Protein AF-A0A0J9C058-F1 (afdb_monomer)

Foldseek 3Di:
DLVVLLVVLLVQLPDVLRHADDDLLNLLLLLLQLCQLVVHDQQDDDQKSVVSLVVSDVVQDDVHDPDSSNRSSNVNSVVDDDIDTDDPVSSVSSVSSNVPHD

Secondary structure (DSSP, 8-state):
-HHHHHHHHHHHTTSSSPPPP-SHHHHHHHHHHHHHHTTPPPPPP-SBHHHHHHHHHHHH-TT--SSHHHHHHHHHHHT-----B--HHHHHHHHHHHHT--

InterPro domains:
  IPR024212 Domain of unknown function DUF3837 [PF12939] (3-100)
  IPR038406 DUF3837 superfamily [G3DSA:1.20.58.1400] (1-102)

Mean predicted aligned error: 2.66 Å

Radius of gyration: 11.9 Å; Cα contacts (8 Å, |Δi|>4): 140; chains: 1; bounding box: 28×26×28 Å

Organism: NCBI:txid742734

Sequence (102 aa):
MSYIIKMALDIKARFEPPAPMTSPLEAYCAIGTIAKAMKFKMPDRQDTLFQMREKLNADIGPDGPEDERIRKIHTILMNFIRDDETTDQMMEYVAYGYENER

Nearest PDB structures (foldseek):
  3e0z-assembly1_A  TM=7.941E-01  e=1.030E-01  unclassified

pLDDT: mean 95.15, std 4.64, range [64.56, 98.31]

Structure (mmCIF, N/CA/C/O backbone):
data_AF-A0A0J9C058-F1
#
_entry.id   AF-A0A0J9C058-F1
#
loop_
_atom_site.group_PDB
_atom_site.id
_atom_site.type_symbol
_atom_site.label_atom_id
_atom_site.label_alt_id
_atom_site.label_comp_id
_atom_site.label_asym_id
_atom_site.label_entity_id
_atom_site.label_seq_id
_atom_site.pdbx_PDB_ins_code
_atom_site.Cartn_x
_atom_site.Cartn_y
_atom_site.Cartn_z
_atom_site.occupancy
_atom_site.B_iso_or_equiv
_atom_site.auth_seq_id
_atom_site.auth_comp_id
_atom_site.auth_asym_id
_atom_site.auth_atom_id
_atom_site.pdbx_PDB_model_num
ATOM 1 N N . MET A 1 1 ? -10.391 13.267 -0.996 1.00 64.56 1 MET A N 1
ATOM 2 C CA . MET A 1 1 ? -8.938 13.466 -0.769 1.00 64.56 1 MET A CA 1
ATOM 3 C C . MET A 1 1 ? -8.090 12.285 -1.248 1.00 64.56 1 MET A C 1
ATOM 5 O O . MET A 1 1 ? -6.947 12.511 -1.622 1.00 64.56 1 MET A O 1
ATOM 9 N N . SER A 1 2 ? -8.644 11.071 -1.342 1.00 73.12 2 SER A N 1
ATOM 10 C CA . SER A 1 2 ? -7.953 9.844 -1.785 1.00 73.12 2 SER A CA 1
ATOM 11 C C . SER A 1 2 ? -7.255 9.934 -3.147 1.00 73.12 2 SER A C 1
ATOM 13 O O . SER A 1 2 ? -6.123 9.478 -3.284 1.00 73.12 2 SER A O 1
ATOM 15 N N . TYR A 1 3 ? -7.843 10.658 -4.103 1.00 81.75 3 TYR A N 1
ATOM 16 C CA . TYR A 1 3 ? -7.225 10.955 -5.402 1.00 81.75 3 TYR A CA 1
ATOM 17 C C . TYR A 1 3 ? -5.865 11.668 -5.304 1.00 81.75 3 TYR A C 1
ATOM 19 O O . TYR A 1 3 ? -4.919 11.292 -5.992 1.00 81.75 3 TYR A O 1
ATOM 27 N N . ILE A 1 4 ? -5.739 12.669 -4.422 1.00 90.44 4 ILE A N 1
ATOM 28 C CA . ILE A 1 4 ? -4.490 13.433 -4.251 1.00 90.44 4 ILE A CA 1
ATOM 29 C C . ILE A 1 4 ? -3.388 12.524 -3.711 1.00 90.44 4 ILE A C 1
ATOM 31 O O . ILE A 1 4 ? -2.255 12.595 -4.174 1.00 90.44 4 ILE A O 1
ATOM 35 N N . ILE A 1 5 ? -3.735 11.640 -2.775 1.00 93.25 5 ILE A N 1
ATOM 36 C CA . ILE A 1 5 ? -2.785 10.707 -2.170 1.00 93.25 5 ILE A CA 1
ATOM 37 C C . ILE A 1 5 ? -2.283 9.682 -3.193 1.00 93.25 5 ILE A C 1
ATOM 39 O O . ILE A 1 5 ? -1.077 9.455 -3.268 1.00 93.25 5 ILE A O 1
ATOM 43 N N . LYS A 1 6 ? -3.159 9.122 -4.040 1.00 92.69 6 LYS A N 1
ATOM 44 C CA . LYS A 1 6 ? -2.724 8.212 -5.115 1.00 92.69 6 LYS A CA 1
ATOM 45 C C . LYS A 1 6 ? -1.825 8.915 -6.135 1.00 92.69 6 LYS A C 1
ATOM 47 O O . LYS A 1 6 ? -0.770 8.389 -6.476 1.00 92.69 6 LYS A O 1
ATOM 52 N N . MET A 1 7 ? -2.191 10.123 -6.571 1.00 93.75 7 MET A N 1
ATOM 53 C CA . MET A 1 7 ? -1.332 10.908 -7.466 1.00 93.75 7 MET A CA 1
ATOM 54 C C . MET A 1 7 ? 0.025 11.221 -6.837 1.00 93.75 7 MET A C 1
ATOM 56 O O . MET A 1 7 ? 1.046 11.110 -7.511 1.00 93.75 7 MET A O 1
ATOM 60 N N . ALA A 1 8 ? 0.051 11.612 -5.559 1.00 94.00 8 ALA A N 1
ATOM 61 C CA . ALA A 1 8 ? 1.290 11.887 -4.844 1.00 94.00 8 ALA A CA 1
ATOM 62 C C . ALA A 1 8 ? 2.186 10.643 -4.809 1.00 94.00 8 ALA A C 1
ATOM 64 O O . ALA A 1 8 ? 3.371 10.749 -5.115 1.00 94.00 8 ALA A O 1
ATOM 65 N N . LEU A 1 9 ? 1.615 9.468 -4.529 1.00 94.00 9 LEU A N 1
ATOM 66 C CA . LEU A 1 9 ? 2.327 8.192 -4.557 1.00 94.00 9 LEU A CA 1
ATOM 67 C C . LEU A 1 9 ? 2.951 7.912 -5.935 1.00 94.00 9 LEU A C 1
ATOM 69 O O . LEU A 1 9 ? 4.148 7.639 -6.033 1.00 94.00 9 LEU A O 1
ATOM 73 N N . ASP A 1 10 ? 2.161 8.048 -7.002 1.00 92.88 10 ASP A N 1
ATOM 74 C CA . ASP A 1 10 ? 2.626 7.808 -8.372 1.00 92.88 10 ASP A CA 1
ATOM 75 C C . ASP A 1 10 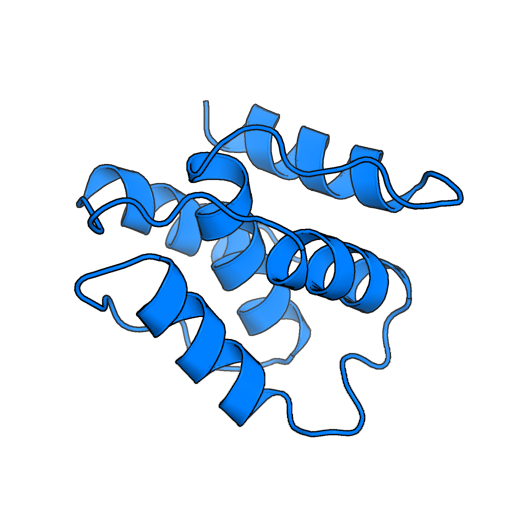? 3.690 8.822 -8.815 1.00 92.88 10 ASP A C 1
ATOM 77 O O . ASP A 1 10 ? 4.600 8.469 -9.563 1.00 92.88 10 ASP A O 1
ATOM 81 N N . ILE A 1 11 ? 3.600 10.079 -8.369 1.00 94.62 11 ILE A N 1
ATOM 82 C CA . ILE A 1 11 ? 4.611 11.112 -8.635 1.00 94.62 11 ILE A CA 1
ATOM 83 C C . ILE A 1 11 ? 5.904 10.800 -7.875 1.00 94.62 11 ILE A C 1
ATOM 85 O O . ILE A 1 11 ? 6.984 10.878 -8.458 1.00 94.62 11 ILE A O 1
ATOM 89 N N . LYS A 1 12 ? 5.813 10.408 -6.599 1.00 95.19 12 LYS A N 1
ATOM 90 C CA . LYS A 1 12 ? 6.974 10.070 -5.761 1.00 95.19 12 LYS A CA 1
ATOM 91 C C . LYS A 1 12 ? 7.789 8.908 -6.332 1.00 95.19 12 LYS A C 1
ATOM 93 O O . LYS A 1 12 ? 9.018 8.947 -6.279 1.00 95.19 12 LYS A O 1
ATOM 98 N N . ALA A 1 13 ? 7.123 7.934 -6.950 1.00 94.69 13 ALA A N 1
ATOM 99 C CA . ALA A 1 13 ? 7.762 6.807 -7.627 1.00 94.69 13 ALA A CA 1
ATOM 100 C C . ALA A 1 13 ? 8.500 7.181 -8.932 1.00 94.69 13 ALA A C 1
ATOM 102 O O . ALA A 1 13 ? 9.229 6.352 -9.469 1.00 94.69 13 ALA A O 1
ATOM 103 N N . ARG A 1 14 ? 8.335 8.406 -9.458 1.00 95.19 14 ARG A N 1
ATOM 104 C CA . ARG A 1 14 ? 9.036 8.881 -10.670 1.00 95.19 14 ARG A CA 1
ATOM 105 C C . ARG A 1 14 ? 10.401 9.515 -10.388 1.00 95.19 14 ARG A C 1
ATOM 107 O O . ARG A 1 14 ? 11.126 9.797 -11.337 1.00 95.19 14 ARG A O 1
ATOM 114 N N . PHE A 1 15 ? 10.738 9.780 -9.126 1.00 95.25 15 PHE A N 1
ATOM 115 C CA . PHE A 1 15 ? 12.042 10.334 -8.751 1.00 95.25 15 PHE A CA 1
ATOM 116 C C . PHE A 1 15 ? 13.123 9.248 -8.685 1.00 95.25 15 PHE A C 1
ATOM 118 O O . PHE A 1 15 ? 12.818 8.069 -8.504 1.00 95.25 15 PHE A O 1
ATOM 125 N N . GLU A 1 16 ? 14.385 9.672 -8.796 1.00 93.00 16 GLU A N 1
ATOM 126 C CA . GLU A 1 16 ? 15.566 8.825 -8.620 1.00 93.00 16 GLU A CA 1
ATOM 127 C C . GLU A 1 16 ? 16.553 9.506 -7.642 1.00 93.00 16 GLU A C 1
ATOM 129 O O . GLU A 1 16 ? 17.183 10.499 -8.022 1.00 93.00 16 GLU A O 1
ATOM 134 N N . PRO A 1 17 ? 16.666 9.042 -6.378 1.00 90.19 17 PRO A N 1
ATOM 135 C CA . PRO A 1 17 ? 15.886 7.960 -5.763 1.00 90.19 17 PRO A CA 1
ATOM 136 C C . PRO A 1 17 ? 14.408 8.351 -5.529 1.00 90.19 17 PRO A C 1
ATOM 138 O O . PRO A 1 17 ? 14.085 9.543 -5.514 1.00 90.19 17 PRO A O 1
ATOM 141 N N . PRO A 1 18 ? 13.498 7.377 -5.309 1.00 93.31 18 PRO A N 1
ATOM 142 C CA . PRO A 1 18 ? 12.090 7.651 -5.027 1.00 93.31 18 PRO A CA 1
ATOM 143 C C . PRO A 1 18 ? 11.911 8.570 -3.815 1.00 93.31 18 PRO A C 1
ATOM 145 O O . PRO A 1 18 ? 12.573 8.408 -2.787 1.00 93.31 18 PRO A O 1
ATOM 148 N N . ALA A 1 19 ? 10.978 9.515 -3.908 1.00 96.25 19 ALA A N 1
ATOM 149 C CA . ALA A 1 19 ? 10.693 10.420 -2.799 1.00 96.25 19 ALA A CA 1
ATOM 150 C C . ALA A 1 19 ? 9.946 9.684 -1.661 1.00 96.25 19 ALA A C 1
ATOM 152 O O . ALA A 1 19 ? 9.046 8.884 -1.936 1.00 96.25 19 ALA A O 1
ATOM 153 N N . PRO A 1 20 ? 10.271 9.947 -0.381 1.00 95.44 20 PRO A N 1
ATOM 154 C CA . PRO A 1 20 ? 9.720 9.191 0.741 1.00 95.44 20 PRO A CA 1
ATOM 155 C C . PRO A 1 20 ? 8.222 9.446 0.957 1.00 95.44 20 PRO A C 1
ATOM 157 O O . PRO A 1 20 ? 7.685 10.522 0.659 1.00 95.44 20 PRO A O 1
ATOM 160 N N . MET A 1 21 ? 7.533 8.464 1.545 1.00 94.56 21 MET A N 1
ATOM 161 C CA . MET A 1 21 ? 6.189 8.675 2.083 1.00 94.56 2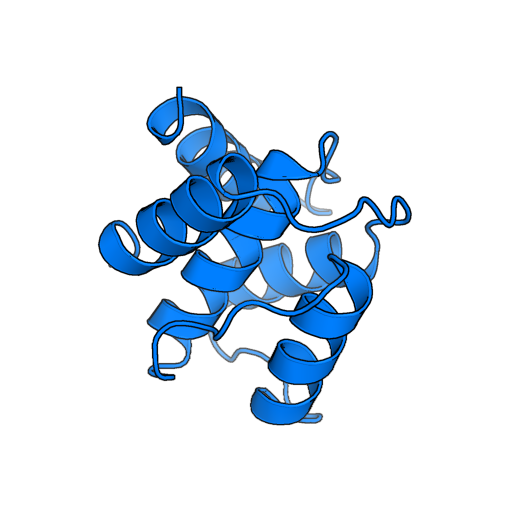1 MET A CA 1
ATOM 162 C C . MET A 1 21 ? 6.235 9.604 3.295 1.00 94.56 21 MET A C 1
ATOM 164 O O . MET A 1 21 ? 7.162 9.574 4.100 1.00 94.56 21 MET A O 1
ATOM 168 N N . THR A 1 22 ? 5.213 10.440 3.412 1.00 91.69 22 THR A N 1
ATOM 169 C CA . THR A 1 22 ? 5.122 11.509 4.416 1.00 91.69 22 THR A CA 1
ATOM 170 C C . THR A 1 22 ? 3.926 11.337 5.346 1.00 91.69 22 THR A C 1
ATOM 172 O O . THR A 1 22 ? 3.852 12.002 6.378 1.00 91.69 22 THR A O 1
ATOM 175 N N . SER A 1 23 ? 2.997 10.438 5.016 1.00 93.31 23 SER A N 1
ATOM 176 C CA . SER A 1 23 ? 1.795 10.190 5.805 1.00 93.31 23 SER A CA 1
ATOM 177 C C . SER A 1 23 ? 1.405 8.706 5.832 1.00 93.31 23 SER A C 1
ATOM 179 O O . SER A 1 23 ? 1.618 8.001 4.846 1.00 93.31 23 SER A O 1
ATOM 181 N N . PRO A 1 24 ? 0.762 8.237 6.917 1.00 94.88 24 PRO A N 1
ATOM 182 C CA . PRO A 1 24 ? 0.192 6.892 6.983 1.00 94.88 24 PRO A CA 1
ATOM 183 C C . PRO A 1 24 ? -0.824 6.625 5.868 1.00 94.88 24 PRO A C 1
ATOM 185 O O . PRO A 1 24 ? -0.868 5.532 5.322 1.00 94.88 24 PRO A O 1
ATOM 188 N N . LEU A 1 25 ? -1.614 7.630 5.473 1.00 95.44 25 LEU A N 1
ATOM 189 C CA . LEU A 1 25 ? -2.625 7.480 4.420 1.00 95.44 25 LEU A CA 1
ATOM 190 C C . LEU A 1 25 ? -2.001 7.122 3.061 1.00 95.44 25 LEU A C 1
ATOM 192 O O . LEU A 1 25 ? -2.578 6.342 2.307 1.00 95.44 25 LEU A O 1
ATOM 196 N N . GLU A 1 26 ? -0.809 7.651 2.762 1.00 96.25 26 GLU A N 1
ATOM 197 C CA . GLU A 1 26 ? -0.028 7.227 1.593 1.00 96.25 26 GLU A CA 1
ATOM 198 C C . GLU A 1 26 ? 0.381 5.759 1.695 1.00 96.25 26 GLU A C 1
ATOM 200 O O . GLU A 1 26 ? 0.285 5.044 0.701 1.00 96.25 26 GLU A O 1
ATOM 205 N N . ALA A 1 27 ? 0.775 5.297 2.883 1.00 97.50 27 ALA A N 1
ATOM 206 C CA . ALA A 1 27 ? 1.168 3.911 3.104 1.00 97.50 27 ALA A CA 1
ATOM 207 C C . ALA A 1 27 ? -0.015 2.943 2.942 1.00 97.50 27 ALA A C 1
ATOM 209 O O . ALA A 1 27 ? 0.103 1.950 2.226 1.00 97.50 27 ALA A O 1
ATOM 210 N N . TYR A 1 28 ? -1.184 3.269 3.501 1.00 97.81 28 TYR A N 1
ATOM 211 C CA . TYR A 1 28 ? -2.407 2.489 3.282 1.00 97.81 28 TYR A CA 1
ATOM 212 C C . TYR A 1 28 ? -2.828 2.483 1.803 1.00 97.81 28 TYR A C 1
ATOM 214 O O . TYR A 1 28 ? -3.138 1.427 1.251 1.00 97.81 28 TYR A O 1
ATOM 222 N N . CYS A 1 29 ? -2.753 3.627 1.116 1.00 97.56 29 CYS A N 1
ATOM 223 C CA . CYS A 1 29 ? -3.009 3.698 -0.327 1.00 97.56 29 CYS A CA 1
ATOM 224 C C . CYS A 1 29 ? -2.020 2.846 -1.141 1.00 97.56 29 CYS A C 1
ATOM 226 O O . CYS A 1 29 ? -2.408 2.154 -2.088 1.00 97.56 29 CYS A O 1
ATOM 228 N N . ALA A 1 30 ? -0.743 2.848 -0.755 1.00 98.00 30 ALA A N 1
ATOM 229 C CA . ALA A 1 30 ? 0.286 2.042 -1.395 1.00 98.00 30 ALA A CA 1
ATOM 230 C C . ALA A 1 30 ? 0.046 0.542 -1.222 1.00 98.00 30 ALA A C 1
ATOM 232 O O . ALA A 1 30 ? 0.240 -0.202 -2.177 1.00 98.00 30 ALA A O 1
ATOM 233 N N . ILE A 1 31 ? -0.428 0.102 -0.054 1.00 98.31 31 ILE A N 1
ATOM 234 C CA . ILE A 1 31 ? -0.750 -1.309 0.198 1.00 98.31 31 ILE A CA 1
ATOM 235 C C . ILE A 1 31 ? -1.802 -1.816 -0.796 1.00 98.31 31 ILE A C 1
ATOM 237 O O . ILE A 1 31 ? -1.583 -2.834 -1.452 1.00 98.31 31 ILE A O 1
ATOM 241 N N . GLY A 1 32 ? -2.900 -1.076 -0.976 1.00 98.12 32 GLY A N 1
ATOM 242 C CA . GLY A 1 32 ? -3.922 -1.424 -1.967 1.00 98.12 32 GLY A CA 1
ATOM 243 C C . GLY A 1 32 ? -3.397 -1.382 -3.403 1.00 98.12 32 GLY A C 1
ATOM 244 O O . GLY A 1 32 ? -3.639 -2.302 -4.183 1.00 98.12 32 GLY A O 1
ATOM 245 N N . THR A 1 33 ? -2.618 -0.347 -3.724 1.00 98.19 33 THR A N 1
ATOM 246 C CA . THR A 1 33 ? -1.986 -0.162 -5.040 1.00 98.19 33 THR A CA 1
ATOM 247 C C . THR A 1 33 ? -1.093 -1.352 -5.408 1.00 98.19 33 THR A C 1
ATOM 249 O O . THR A 1 33 ? -1.252 -1.956 -6.467 1.00 98.19 33 THR A O 1
ATOM 252 N N . ILE A 1 34 ? -0.173 -1.735 -4.520 1.00 98.19 34 ILE A N 1
ATOM 253 C CA . ILE A 1 34 ? 0.744 -2.855 -4.754 1.00 98.19 34 ILE A CA 1
ATOM 254 C C . ILE A 1 34 ? -0.043 -4.166 -4.853 1.00 98.19 34 ILE A C 1
ATOM 256 O O . ILE A 1 34 ? 0.183 -4.931 -5.787 1.00 98.19 34 ILE A O 1
ATOM 260 N N . ALA A 1 35 ? -0.996 -4.412 -3.946 1.00 98.25 35 ALA A N 1
ATOM 261 C CA . ALA A 1 35 ? -1.801 -5.633 -3.967 1.00 98.25 35 ALA A CA 1
ATOM 262 C C . ALA A 1 35 ? -2.542 -5.813 -5.301 1.00 98.25 35 ALA A C 1
ATOM 264 O O . ALA A 1 35 ? -2.540 -6.908 -5.867 1.00 98.25 35 ALA A O 1
ATOM 265 N N . LYS A 1 36 ? -3.122 -4.736 -5.848 1.00 98.00 36 LYS A N 1
ATOM 266 C CA . LYS A 1 36 ? -3.785 -4.778 -7.155 1.00 98.00 36 LYS A CA 1
ATOM 267 C C . LYS A 1 36 ? -2.809 -5.083 -8.287 1.00 98.00 36 LYS A C 1
ATOM 269 O O . LYS A 1 36 ? -3.093 -5.967 -9.095 1.00 98.00 36 LYS A O 1
ATOM 274 N N . ALA A 1 37 ? -1.674 -4.386 -8.335 1.00 97.50 37 ALA A N 1
ATOM 275 C CA . ALA A 1 37 ? -0.676 -4.576 -9.387 1.00 97.50 37 ALA A CA 1
ATOM 276 C C . ALA A 1 37 ? -0.068 -5.990 -9.370 1.00 97.50 37 ALA A C 1
ATOM 278 O O . ALA A 1 37 ? 0.171 -6.583 -10.420 1.00 97.50 37 ALA A O 1
ATOM 279 N N . MET A 1 38 ? 0.087 -6.568 -8.176 1.00 96.69 38 MET A N 1
ATOM 280 C CA . MET A 1 38 ? 0.533 -7.950 -7.966 1.00 96.69 38 MET A CA 1
ATOM 281 C C . MET A 1 38 ? -0.575 -8.994 -8.201 1.00 96.69 38 MET A C 1
ATOM 283 O O . MET A 1 38 ? -0.335 -10.191 -8.062 1.00 96.69 38 MET A O 1
ATOM 287 N N . LYS A 1 39 ? -1.791 -8.571 -8.581 1.00 96.31 39 LYS A N 1
ATOM 288 C CA . LYS A 1 39 ? -2.976 -9.427 -8.795 1.00 96.31 39 LYS A CA 1
ATOM 289 C C . LYS A 1 39 ? -3.407 -10.213 -7.551 1.00 96.31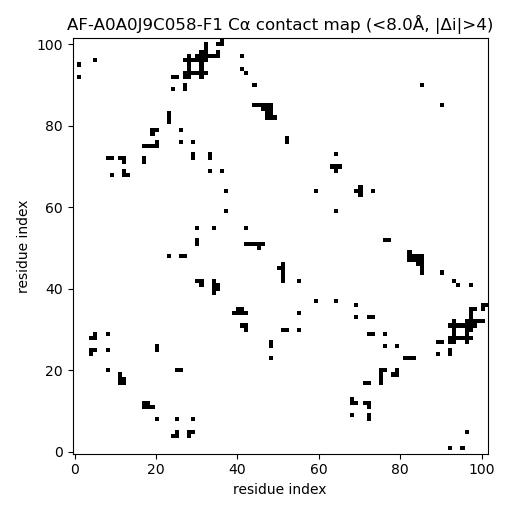 39 LYS A C 1
ATOM 291 O O . LYS A 1 39 ? -4.034 -11.268 -7.662 1.00 96.31 39 LYS A O 1
ATOM 296 N N . PHE A 1 40 ? -3.118 -9.687 -6.367 1.00 96.81 40 PHE A N 1
ATOM 297 C CA . PHE A 1 40 ? -3.614 -10.231 -5.111 1.00 96.81 40 PHE A CA 1
ATOM 298 C C . PHE A 1 40 ? -5.063 -9.80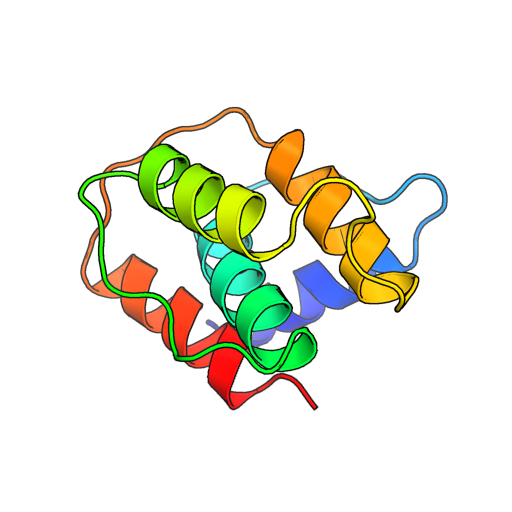4 -4.858 1.00 96.81 40 PHE A C 1
ATOM 300 O O . PHE A 1 40 ? -5.619 -8.914 -5.515 1.00 96.81 40 PHE A O 1
ATOM 307 N N . LYS A 1 41 ? -5.706 -10.468 -3.893 1.00 97.19 41 LYS A N 1
ATOM 308 C CA . LYS A 1 41 ? -7.012 -10.032 -3.385 1.00 97.19 41 LYS A CA 1
ATOM 309 C C . LYS A 1 41 ? -6.867 -8.692 -2.655 1.00 97.19 41 LYS A C 1
ATOM 311 O O . LYS A 1 41 ? -5.767 -8.309 -2.266 1.00 97.19 41 LYS A O 1
ATOM 316 N N . MET A 1 42 ? -7.988 -7.993 -2.475 1.00 97.56 42 MET A N 1
ATOM 317 C CA . MET A 1 42 ? -8.035 -6.808 -1.617 1.00 97.56 42 MET A CA 1
ATOM 318 C C . MET A 1 42 ? -7.461 -7.163 -0.233 1.00 97.56 42 MET A C 1
ATOM 320 O O . MET A 1 42 ? -7.904 -8.162 0.338 1.00 97.56 42 MET A O 1
ATOM 324 N N . PRO A 1 43 ? -6.505 -6.387 0.304 1.00 97.69 43 PRO A N 1
ATOM 325 C CA . PRO A 1 43 ? -5.937 -6.655 1.620 1.00 97.69 43 PRO A CA 1
ATOM 326 C C . PRO A 1 43 ? -6.994 -6.620 2.732 1.00 97.69 43 PRO A C 1
ATOM 328 O O . PRO A 1 43 ? -7.734 -5.644 2.864 1.00 97.69 43 PRO A O 1
ATOM 331 N N . ASP A 1 44 ? -7.038 -7.670 3.555 1.00 96.06 44 ASP A N 1
ATOM 332 C CA . ASP A 1 44 ? -7.887 -7.701 4.750 1.00 96.06 44 ASP A CA 1
ATOM 333 C C . ASP A 1 44 ? -7.331 -6.766 5.824 1.00 96.06 44 ASP A C 1
ATOM 335 O O . ASP A 1 44 ? -6.124 -6.783 6.087 1.00 96.06 44 ASP A O 1
ATOM 339 N N . ARG A 1 45 ? -8.218 -6.046 6.518 1.00 97.44 45 ARG A N 1
ATOM 340 C CA . ARG A 1 45 ? -7.867 -5.205 7.670 1.00 97.44 45 ARG A CA 1
ATOM 341 C C . ARG A 1 45 ? -7.047 -5.985 8.706 1.00 97.44 45 ARG A C 1
ATOM 343 O O . ARG A 1 45 ? -7.454 -7.070 9.116 1.00 97.44 45 ARG A O 1
ATOM 350 N N . GLN A 1 46 ? -5.938 -5.393 9.142 1.00 97.62 46 GLN A N 1
ATOM 351 C CA . GLN A 1 46 ? -5.180 -5.772 10.341 1.00 97.62 46 GLN A CA 1
ATOM 352 C C . GLN A 1 46 ? -5.241 -4.635 11.369 1.00 97.62 46 GLN A C 1
ATOM 354 O O . GLN A 1 46 ? -5.741 -3.554 11.048 1.00 97.62 46 GLN A O 1
ATOM 359 N N . ASP A 1 47 ? -4.723 -4.846 12.576 1.00 97.19 47 ASP A N 1
ATOM 360 C CA . ASP A 1 47 ? -4.806 -3.851 13.652 1.00 97.19 47 ASP A CA 1
ATOM 361 C C . ASP A 1 47 ? -3.870 -2.662 13.414 1.00 97.19 47 ASP A C 1
ATOM 363 O O . ASP A 1 47 ? -4.205 -1.540 13.791 1.00 97.19 47 ASP A O 1
ATOM 367 N N . THR A 1 48 ? -2.731 -2.877 12.745 1.00 98.00 48 THR A N 1
ATOM 368 C CA . THR A 1 48 ? -1.748 -1.816 12.470 1.00 98.00 48 THR A CA 1
ATOM 369 C C . THR A 1 48 ? -1.256 -1.798 11.025 1.00 98.00 48 THR A C 1
ATOM 371 O O . THR A 1 48 ? -1.335 -2.793 10.289 1.00 98.00 48 THR A O 1
ATOM 374 N N . LEU A 1 49 ? -0.691 -0.657 10.622 1.00 97.19 49 LEU A N 1
ATOM 375 C CA . LEU A 1 49 ? -0.073 -0.489 9.310 1.00 97.19 49 LEU A CA 1
ATOM 376 C C . LEU A 1 49 ? 1.066 -1.491 9.089 1.00 97.19 49 LEU A C 1
ATOM 378 O O . LEU A 1 49 ? 1.211 -2.025 7.987 1.00 97.19 49 LEU A O 1
ATOM 382 N N . PHE A 1 50 ? 1.884 -1.752 10.108 1.00 97.75 50 PHE A N 1
ATOM 383 C CA . PHE A 1 50 ? 3.007 -2.677 9.983 1.00 97.75 50 PHE A CA 1
ATOM 384 C C . PHE A 1 50 ? 2.537 -4.111 9.781 1.00 97.75 50 PHE A C 1
ATOM 386 O O . PHE A 1 50 ? 3.092 -4.785 8.919 1.00 97.75 50 PHE A O 1
ATOM 393 N N . GLN A 1 51 ? 1.468 -4.546 10.452 1.00 98.12 51 GLN A N 1
ATOM 394 C CA . GLN A 1 51 ? 0.876 -5.863 10.199 1.00 98.12 51 GLN A CA 1
ATOM 395 C C . GLN A 1 51 ? 0.341 -5.979 8.764 1.00 98.12 51 GLN A C 1
ATOM 397 O O . GLN A 1 51 ? 0.595 -6.972 8.079 1.00 98.12 51 GLN A O 1
ATOM 402 N N . MET A 1 52 ? -0.358 -4.945 8.276 1.00 97.81 52 MET A N 1
ATOM 403 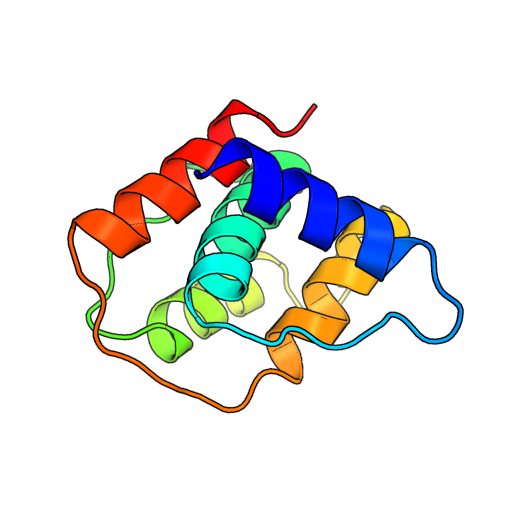C CA . MET A 1 52 ? -0.815 -4.890 6.881 1.00 97.81 52 MET A CA 1
ATOM 404 C C . MET A 1 52 ? 0.367 -4.976 5.899 1.00 97.81 52 MET A C 1
ATOM 406 O O . MET A 1 52 ? 0.316 -5.723 4.919 1.00 97.81 52 MET A O 1
ATOM 410 N N . ARG A 1 53 ? 1.440 -4.219 6.165 1.00 97.12 53 ARG A N 1
ATOM 411 C CA . ARG A 1 53 ? 2.664 -4.185 5.352 1.00 97.12 53 ARG A CA 1
ATOM 412 C C . ARG A 1 53 ? 3.387 -5.527 5.356 1.00 97.12 53 ARG A C 1
ATOM 414 O O . ARG A 1 53 ? 3.823 -5.972 4.302 1.00 97.12 53 ARG A O 1
ATOM 421 N N . GLU A 1 54 ? 3.534 -6.155 6.516 1.00 97.06 54 GLU A N 1
ATOM 422 C CA . GLU A 1 54 ? 4.212 -7.444 6.666 1.00 97.06 54 GLU A CA 1
ATOM 423 C C . GLU A 1 54 ? 3.469 -8.553 5.929 1.00 97.06 54 GLU A C 1
ATOM 425 O O . GLU A 1 54 ? 4.101 -9.304 5.188 1.00 97.06 54 GLU A O 1
ATOM 430 N N . LYS A 1 55 ? 2.136 -8.602 6.051 1.00 97.25 55 LYS A N 1
ATOM 431 C CA . LYS A 1 55 ? 1.301 -9.554 5.306 1.00 97.25 55 LYS A CA 1
ATOM 432 C C . LYS A 1 55 ? 1.469 -9.372 3.795 1.00 97.25 55 LYS A C 1
ATOM 434 O O . LYS A 1 55 ? 1.773 -10.334 3.098 1.00 97.25 55 LYS A O 1
ATOM 439 N N . LEU A 1 56 ? 1.384 -8.131 3.305 1.00 97.69 56 LEU A N 1
ATOM 440 C CA . LEU A 1 56 ? 1.622 -7.828 1.892 1.00 97.69 56 LEU A CA 1
ATOM 441 C C . LEU A 1 56 ? 3.040 -8.224 1.448 1.00 97.69 56 LEU A C 1
ATOM 443 O O . LEU A 1 56 ? 3.214 -8.800 0.381 1.00 97.69 56 LEU A O 1
ATOM 447 N N . ASN A 1 57 ? 4.061 -7.915 2.247 1.00 97.06 57 ASN A N 1
ATOM 448 C CA . ASN A 1 57 ? 5.448 -8.230 1.912 1.00 97.06 57 ASN A CA 1
ATOM 449 C C . ASN A 1 57 ? 5.704 -9.745 1.875 1.00 97.06 57 ASN A C 1
ATOM 451 O O . ASN A 1 57 ? 6.457 -10.217 1.026 1.00 97.06 57 ASN A O 1
ATOM 455 N N . ALA A 1 58 ? 5.059 -10.503 2.764 1.00 96.69 58 ALA A N 1
ATOM 456 C CA . ALA A 1 58 ? 5.091 -11.960 2.739 1.00 96.69 58 ALA A CA 1
ATOM 457 C C . ALA A 1 58 ? 4.430 -12.521 1.469 1.00 96.69 58 ALA A C 1
ATOM 459 O O . ALA A 1 58 ? 4.993 -13.427 0.858 1.00 96.69 58 ALA A O 1
ATOM 460 N N . ASP A 1 59 ? 3.298 -11.949 1.042 1.00 95.94 59 ASP A N 1
ATOM 461 C CA . ASP A 1 59 ? 2.605 -12.349 -0.191 1.00 95.94 59 ASP A CA 1
ATOM 462 C C . ASP A 1 59 ? 3.432 -12.041 -1.455 1.00 95.94 59 ASP A C 1
ATOM 464 O O . ASP A 1 59 ? 3.422 -12.822 -2.406 1.00 95.94 59 ASP A O 1
ATOM 468 N N . ILE A 1 60 ? 4.171 -10.922 -1.473 1.00 96.44 60 ILE A N 1
ATOM 469 C CA . ILE A 1 60 ? 5.068 -10.541 -2.582 1.00 96.44 60 ILE A CA 1
ATOM 470 C C . ILE A 1 60 ? 6.257 -11.505 -2.704 1.00 96.44 60 ILE A C 1
ATOM 472 O O . ILE A 1 60 ? 6.656 -11.850 -3.816 1.00 96.44 60 ILE A O 1
ATOM 476 N N . GLY A 1 61 ? 6.832 -11.929 -1.577 1.00 94.44 61 GLY A N 1
ATOM 477 C CA . GLY A 1 61 ? 8.009 -12.793 -1.559 1.00 94.44 61 GLY A CA 1
ATOM 478 C C . GLY A 1 61 ? 9.337 -12.068 -1.850 1.00 94.44 61 GLY A C 1
ATOM 479 O O . GLY A 1 61 ? 9.384 -10.842 -1.977 1.00 94.44 61 GLY A O 1
ATOM 480 N N . PRO A 1 62 ? 10.455 -12.818 -1.916 1.00 91.12 62 PRO A N 1
ATOM 481 C CA . PRO A 1 62 ? 11.809 -12.256 -1.952 1.00 91.12 62 PRO A CA 1
ATOM 482 C C . PRO A 1 62 ? 12.171 -11.576 -3.278 1.00 91.12 62 PRO A C 1
ATOM 484 O O . PRO A 1 62 ? 13.025 -10.693 -3.288 1.00 91.12 62 PRO A O 1
ATOM 487 N N . ASP A 1 63 ? 11.526 -11.967 -4.378 1.00 90.06 63 ASP A N 1
ATOM 488 C CA . ASP A 1 63 ? 11.814 -11.432 -5.713 1.00 90.06 63 ASP A CA 1
ATOM 489 C C . ASP A 1 63 ? 11.262 -10.008 -5.903 1.00 90.06 63 ASP A C 1
ATOM 491 O O . ASP A 1 63 ? 11.725 -9.256 -6.764 1.00 90.06 63 ASP A O 1
ATOM 495 N N . GLY A 1 64 ? 10.313 -9.603 -5.052 1.00 92.69 64 GLY A N 1
ATOM 496 C CA . GLY A 1 64 ? 9.696 -8.287 -5.111 1.00 92.69 64 GLY A CA 1
ATOM 497 C C . GLY A 1 64 ? 8.808 -8.086 -6.349 1.00 92.69 64 GLY A C 1
ATOM 498 O O . GLY A 1 64 ? 8.600 -8.995 -7.153 1.00 92.69 64 GLY A O 1
ATOM 499 N N . PRO A 1 65 ? 8.267 -6.871 -6.538 1.00 95.31 65 PRO A N 1
ATOM 500 C CA . PRO A 1 65 ? 7.507 -6.548 -7.741 1.00 95.31 65 PRO A CA 1
ATOM 501 C C . PRO A 1 65 ? 8.396 -6.471 -8.994 1.00 95.31 65 PRO A C 1
ATOM 503 O O . PRO A 1 65 ? 9.465 -5.847 -8.982 1.00 95.31 65 PRO A O 1
ATOM 506 N N . GLU A 1 66 ? 7.934 -7.045 -10.109 1.00 93.81 66 GLU A N 1
ATOM 507 C CA . GLU A 1 66 ? 8.610 -6.947 -11.414 1.00 93.81 66 GLU A CA 1
ATOM 508 C C . GLU A 1 66 ? 8.516 -5.536 -12.015 1.00 93.81 66 GLU A C 1
ATOM 510 O O . GLU A 1 66 ? 9.499 -5.029 -12.554 1.00 93.81 66 GLU A O 1
ATOM 515 N N . ASP A 1 67 ? 7.352 -4.891 -11.885 1.00 95.44 67 ASP A N 1
ATOM 516 C CA . ASP A 1 67 ? 7.112 -3.531 -12.374 1.00 95.44 67 ASP A CA 1
ATOM 517 C C . ASP A 1 67 ? 7.960 -2.510 -11.597 1.00 95.44 67 ASP A C 1
ATOM 519 O O . ASP A 1 67 ? 7.914 -2.445 -10.366 1.00 95.44 67 ASP A O 1
ATOM 523 N N . GLU A 1 68 ? 8.726 -1.686 -12.321 1.00 95.25 68 GLU A N 1
ATOM 524 C CA . GLU A 1 68 ? 9.655 -0.718 -11.727 1.00 95.25 68 GLU A CA 1
ATOM 525 C C . GLU A 1 68 ? 8.942 0.301 -10.826 1.00 95.25 68 GLU A C 1
ATOM 527 O O . GLU A 1 68 ? 9.417 0.599 -9.726 1.00 95.25 68 GLU A O 1
ATOM 532 N N . ARG A 1 69 ? 7.785 0.821 -11.254 1.00 95.81 69 ARG A N 1
ATOM 533 C CA . ARG A 1 69 ? 7.023 1.798 -10.467 1.00 95.81 69 ARG A CA 1
ATOM 534 C C . ARG A 1 69 ? 6.514 1.143 -9.190 1.00 95.81 69 ARG A C 1
ATOM 536 O O . ARG A 1 69 ? 6.653 1.729 -8.117 1.00 95.81 69 ARG A O 1
ATOM 543 N N . ILE A 1 70 ? 5.969 -0.068 -9.278 1.00 97.31 70 ILE A N 1
ATOM 544 C CA . ILE A 1 70 ? 5.474 -0.797 -8.104 1.00 97.31 70 ILE A CA 1
ATOM 545 C C . ILE A 1 70 ? 6.624 -1.164 -7.165 1.00 97.31 70 ILE A C 1
ATOM 547 O O . ILE A 1 70 ? 6.479 -1.020 -5.952 1.00 97.31 70 ILE A O 1
ATOM 551 N N . ARG A 1 71 ? 7.794 -1.535 -7.692 1.00 97.00 71 ARG A N 1
ATOM 552 C CA . ARG A 1 71 ? 8.998 -1.790 -6.889 1.00 97.00 71 ARG A CA 1
ATOM 553 C C . ARG A 1 71 ? 9.468 -0.542 -6.146 1.00 97.00 71 ARG A C 1
ATOM 555 O O . ARG A 1 71 ? 9.821 -0.627 -4.968 1.00 97.00 71 ARG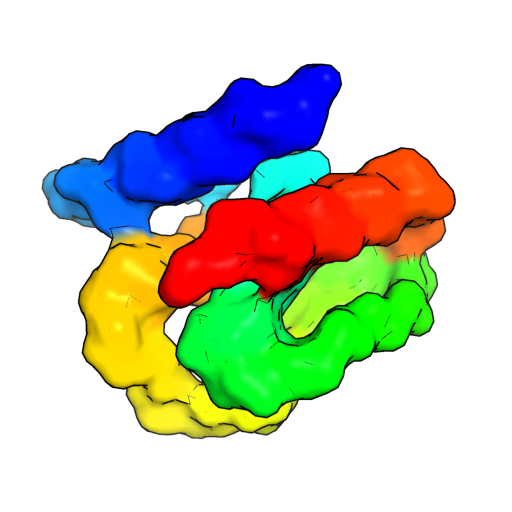 A O 1
ATOM 562 N N . LYS A 1 72 ? 9.428 0.628 -6.791 1.00 97.62 72 LYS A N 1
ATOM 563 C CA . LYS A 1 72 ? 9.752 1.915 -6.152 1.00 97.62 72 LYS A CA 1
ATOM 564 C C . LYS A 1 72 ? 8.752 2.252 -5.044 1.00 97.62 72 LYS A C 1
ATOM 566 O O . LYS A 1 72 ? 9.178 2.622 -3.952 1.00 97.62 72 LYS A O 1
ATOM 571 N N . ILE A 1 73 ? 7.453 2.053 -5.285 1.00 97.69 73 ILE A N 1
ATOM 572 C CA . ILE A 1 73 ? 6.389 2.235 -4.279 1.00 97.69 73 ILE A CA 1
ATOM 573 C C . ILE A 1 73 ? 6.574 1.275 -3.093 1.00 97.69 73 ILE A C 1
ATOM 575 O O . ILE A 1 73 ? 6.512 1.700 -1.940 1.00 97.69 73 ILE A O 1
ATOM 579 N N . HIS A 1 74 ? 6.842 -0.004 -3.361 1.00 97.62 74 HIS A N 1
ATOM 580 C CA . HIS A 1 74 ? 7.114 -1.016 -2.338 1.00 97.62 74 HIS A CA 1
ATOM 581 C C . HIS A 1 74 ? 8.348 -0.655 -1.505 1.00 97.62 74 HIS A C 1
ATOM 583 O O . HIS A 1 74 ? 8.276 -0.658 -0.280 1.00 97.62 74 HIS A O 1
ATOM 589 N N . THR A 1 75 ? 9.429 -0.205 -2.143 1.00 96.12 75 THR A N 1
ATOM 590 C CA . THR A 1 75 ? 10.640 0.266 -1.448 1.00 96.12 75 THR A CA 1
ATOM 591 C C . THR A 1 75 ? 10.338 1.395 -0.460 1.00 96.12 75 THR A C 1
ATOM 593 O O . THR A 1 75 ? 10.728 1.324 0.707 1.00 96.12 75 THR A O 1
ATOM 596 N N . ILE A 1 76 ? 9.619 2.439 -0.886 1.00 97.00 76 ILE A N 1
ATOM 597 C CA . ILE A 1 76 ? 9.299 3.560 0.015 1.00 97.00 76 ILE A CA 1
ATOM 598 C C . ILE A 1 76 ? 8.271 3.187 1.092 1.00 97.00 76 ILE A C 1
ATOM 600 O O . ILE A 1 76 ? 8.271 3.818 2.147 1.00 97.00 76 ILE A O 1
ATOM 604 N N . LEU A 1 77 ? 7.442 2.157 0.871 1.00 97.50 77 LEU A N 1
ATOM 605 C CA . LEU A 1 77 ? 6.538 1.602 1.888 1.00 97.50 77 LEU A CA 1
ATOM 606 C C . LEU A 1 77 ? 7.323 0.858 2.976 1.00 97.50 77 LEU A C 1
ATOM 608 O O . LEU A 1 77 ? 7.057 1.030 4.167 1.00 97.50 77 LEU A O 1
ATOM 612 N N . MET A 1 78 ? 8.317 0.060 2.582 1.00 96.06 78 MET A N 1
ATOM 613 C CA . MET A 1 78 ? 9.175 -0.663 3.525 1.00 96.06 78 MET A CA 1
ATOM 614 C C . MET A 1 78 ? 10.036 0.281 4.369 1.00 96.06 78 MET A C 1
ATOM 616 O O . MET A 1 78 ? 10.270 0.007 5.543 1.00 96.06 78 MET A O 1
ATOM 620 N N . ASN A 1 79 ? 10.421 1.431 3.813 1.00 95.94 79 ASN A N 1
ATOM 621 C CA . ASN A 1 79 ? 11.172 2.467 4.526 1.00 95.94 79 ASN A CA 1
ATOM 622 C C . ASN A 1 79 ? 10.298 3.393 5.390 1.00 95.94 79 ASN A C 1
ATOM 624 O O . ASN A 1 79 ? 10.830 4.249 6.100 1.00 95.94 79 ASN A O 1
ATOM 628 N N . PHE A 1 80 ? 8.969 3.273 5.335 1.00 96.44 80 PHE A N 1
ATOM 629 C CA . PHE A 1 80 ? 8.082 4.093 6.155 1.00 96.44 80 PHE A CA 1
ATOM 630 C C . PHE A 1 80 ? 8.083 3.607 7.613 1.00 96.44 80 PHE A C 1
ATOM 632 O O . PHE A 1 80 ? 7.892 2.423 7.891 1.00 96.44 80 PHE A O 1
ATOM 639 N N . ILE A 1 81 ? 8.310 4.532 8.551 1.00 93.62 81 ILE A N 1
ATOM 640 C CA . ILE A 1 81 ? 8.628 4.202 9.953 1.00 93.62 81 ILE A CA 1
ATOM 641 C C . ILE A 1 81 ? 7.479 4.404 10.942 1.00 93.62 81 ILE A C 1
ATOM 643 O O . ILE A 1 81 ? 7.616 4.031 12.103 1.00 93.62 81 ILE A O 1
ATOM 647 N N . ARG A 1 82 ? 6.380 5.041 10.533 1.00 94.81 82 ARG A N 1
ATOM 648 C CA . ARG A 1 82 ? 5.260 5.303 11.442 1.00 94.81 82 ARG A CA 1
ATOM 649 C C . ARG A 1 82 ? 4.294 4.132 11.401 1.00 94.81 82 ARG A C 1
ATOM 651 O O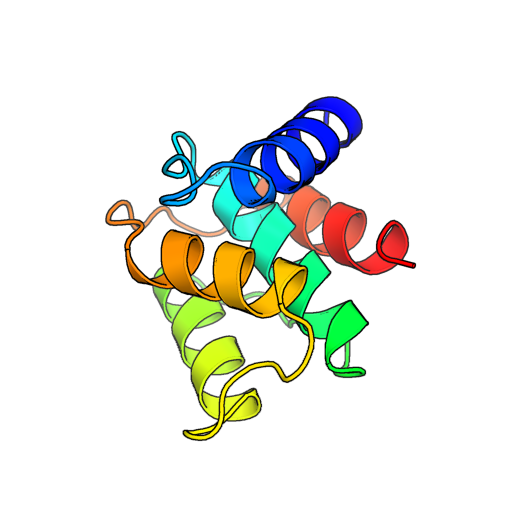 . ARG A 1 82 ? 3.823 3.800 10.319 1.00 94.81 82 ARG A O 1
ATOM 658 N N . ASP A 1 83 ? 4.009 3.554 12.560 1.00 94.75 83 ASP A N 1
ATOM 659 C CA . ASP A 1 83 ? 3.008 2.505 12.719 1.00 94.75 83 ASP A CA 1
ATOM 660 C C . ASP A 1 83 ? 1.792 3.081 13.446 1.00 94.75 83 ASP A C 1
ATOM 662 O O . ASP A 1 83 ? 1.841 3.349 14.645 1.00 94.75 83 ASP A O 1
ATOM 666 N N . ASP A 1 84 ? 0.727 3.331 12.690 1.00 91.50 84 ASP A N 1
ATOM 667 C CA . ASP A 1 84 ? -0.522 3.882 13.205 1.00 91.50 84 ASP A CA 1
ATOM 668 C C . ASP A 1 84 ? -1.587 2.764 13.196 1.00 91.50 84 ASP A C 1
ATOM 670 O O . ASP A 1 84 ? -1.618 1.941 12.272 1.00 91.50 84 ASP A O 1
ATOM 674 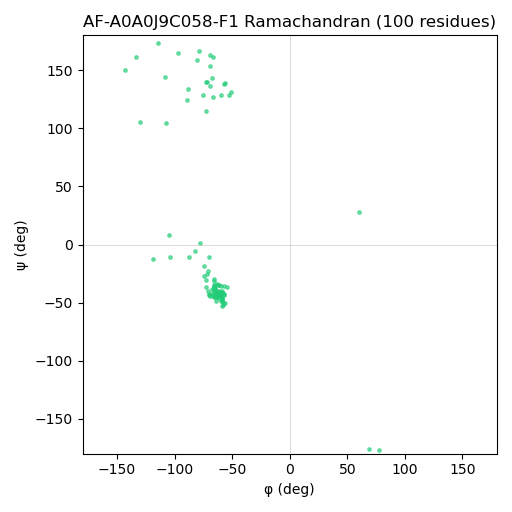N N . GLU A 1 85 ? -2.475 2.755 14.197 1.00 96.06 85 GLU A N 1
ATOM 675 C CA . GLU A 1 85 ? -3.619 1.833 14.260 1.00 96.06 85 GLU A CA 1
ATOM 676 C C . GLU A 1 85 ? -4.509 1.971 13.023 1.00 96.06 85 GLU A C 1
ATOM 678 O O . GLU A 1 85 ? -4.817 3.081 12.577 1.00 96.06 85 GLU A O 1
ATOM 683 N N . THR A 1 86 ? -4.968 0.844 12.488 1.00 96.88 86 THR A N 1
ATOM 684 C CA . THR A 1 86 ? -5.829 0.830 11.311 1.00 96.88 86 THR A CA 1
ATOM 685 C C . THR A 1 86 ? -7.227 1.312 11.671 1.00 96.88 86 THR A C 1
ATOM 687 O O . THR A 1 86 ? -7.990 0.642 12.373 1.00 96.88 86 THR A O 1
ATOM 690 N N . THR A 1 87 ? -7.609 2.450 11.105 1.00 96.81 87 THR A N 1
ATOM 691 C CA . THR A 1 87 ? -8.970 2.995 11.183 1.00 96.81 87 THR A CA 1
ATOM 692 C C . THR A 1 87 ? -9.788 2.643 9.940 1.00 96.81 87 THR A C 1
ATOM 694 O O . THR A 1 87 ? -9.237 2.289 8.896 1.00 96.81 87 THR A O 1
ATOM 697 N N . ASP A 1 88 ? -11.113 2.796 10.017 1.00 96.50 88 ASP A N 1
ATOM 698 C CA . ASP A 1 88 ? -11.996 2.622 8.853 1.00 96.50 88 ASP A CA 1
ATOM 699 C C . ASP A 1 88 ? -11.597 3.568 7.716 1.00 96.50 88 ASP A C 1
ATOM 701 O O . ASP A 1 88 ? -11.478 3.152 6.566 1.00 96.50 88 ASP A O 1
ATOM 705 N N . GLN A 1 89 ? -11.269 4.818 8.059 1.00 93.75 89 GLN A N 1
ATOM 706 C CA . GLN A 1 89 ? -10.783 5.803 7.100 1.00 93.75 89 GLN A CA 1
ATOM 707 C C . GLN A 1 89 ? -9.509 5.326 6.392 1.00 93.75 89 GLN A C 1
ATOM 709 O O . GLN A 1 89 ? -9.375 5.503 5.188 1.00 93.75 89 GLN A O 1
ATOM 714 N N . MET A 1 90 ? -8.561 4.712 7.103 1.00 96.06 90 MET A N 1
ATOM 715 C CA . MET A 1 90 ? -7.343 4.172 6.487 1.00 96.06 90 MET A CA 1
ATOM 716 C C . MET A 1 90 ? -7.648 3.026 5.517 1.00 96.06 90 MET A C 1
ATOM 718 O O . MET A 1 90 ? -7.054 2.971 4.438 1.00 96.06 90 MET A O 1
ATOM 722 N N . MET A 1 91 ? -8.619 2.170 5.841 1.00 97.56 91 MET A N 1
ATOM 723 C CA . MET A 1 91 ? -9.075 1.119 4.926 1.00 97.56 91 MET A CA 1
ATOM 724 C C . MET A 1 91 ? -9.745 1.680 3.666 1.00 97.56 91 MET A C 1
ATOM 726 O O . MET A 1 91 ? -9.588 1.087 2.599 1.00 97.56 91 MET A O 1
ATOM 730 N N . GLU A 1 92 ? -10.395 2.847 3.726 1.00 97.19 92 GLU A N 1
ATOM 731 C CA . GLU A 1 92 ? -10.871 3.533 2.512 1.00 97.19 92 GLU A CA 1
ATOM 732 C C . GLU A 1 92 ? -9.712 3.899 1.572 1.00 97.19 92 GLU A C 1
ATOM 734 O O . GLU A 1 92 ? -9.867 3.835 0.353 1.00 97.19 92 GLU A O 1
ATOM 739 N N . TYR A 1 93 ? -8.532 4.249 2.101 1.00 97.12 93 TYR A N 1
ATOM 740 C CA . TYR A 1 93 ? -7.350 4.510 1.271 1.00 97.12 93 TYR A CA 1
ATOM 741 C C . TYR A 1 93 ? -6.764 3.230 0.677 1.00 97.12 93 TYR A C 1
ATOM 743 O O . TYR A 1 93 ? -6.347 3.261 -0.482 1.00 97.12 93 TYR A O 1
ATOM 751 N N . VAL A 1 94 ? -6.779 2.110 1.412 1.00 97.94 94 VAL A N 1
ATOM 752 C CA . VAL A 1 94 ? -6.424 0.789 0.857 1.00 97.94 94 VAL A CA 1
ATOM 753 C C . VAL A 1 94 ? -7.345 0.453 -0.313 1.00 97.94 94 VAL A C 1
ATOM 755 O O . VAL A 1 94 ? -6.865 0.187 -1.415 1.00 97.94 94 VAL A O 1
ATOM 758 N N . ALA A 1 95 ? -8.660 0.531 -0.096 1.00 98.00 95 ALA A N 1
ATOM 759 C CA . ALA A 1 95 ? -9.653 0.248 -1.124 1.00 98.00 95 ALA A CA 1
ATOM 760 C C . ALA A 1 95 ? -9.474 1.165 -2.338 1.00 98.00 95 ALA A C 1
ATOM 762 O O . ALA A 1 95 ? -9.381 0.688 -3.468 1.00 98.00 95 ALA A O 1
ATOM 763 N N . TYR A 1 96 ? -9.306 2.468 -2.103 1.00 97.56 96 TYR A N 1
ATOM 764 C CA . TYR A 1 96 ? -9.089 3.434 -3.171 1.00 97.56 96 TYR A CA 1
ATOM 765 C C . TYR A 1 96 ? -7.839 3.115 -4.000 1.00 97.56 96 TYR A C 1
ATOM 767 O O . TYR A 1 96 ? -7.909 3.118 -5.229 1.00 97.56 96 TYR A O 1
ATOM 775 N N . GLY A 1 97 ? -6.707 2.820 -3.352 1.00 97.50 97 GLY A N 1
ATOM 776 C CA . GLY A 1 97 ? -5.471 2.440 -4.039 1.00 97.50 97 GLY A CA 1
ATOM 777 C C . GLY A 1 97 ? -5.639 1.177 -4.884 1.00 97.50 97 GLY A C 1
ATOM 778 O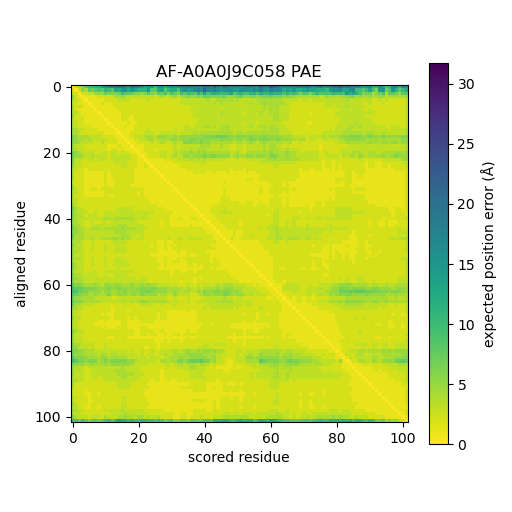 O . GLY A 1 97 ? -5.174 1.137 -6.019 1.00 97.50 97 GLY A O 1
ATOM 779 N N . TYR A 1 98 ? -6.357 0.180 -4.368 1.00 98.12 98 TYR A N 1
ATOM 780 C CA . TYR A 1 98 ? -6.615 -1.078 -5.069 1.00 98.12 98 TYR A CA 1
ATOM 781 C C . TYR A 1 98 ? -7.562 -0.918 -6.266 1.00 98.12 98 TYR A C 1
ATOM 783 O O . TYR A 1 98 ? -7.338 -1.491 -7.329 1.00 98.12 98 TYR A O 1
ATOM 791 N N . GLU A 1 99 ? -8.636 -0.147 -6.112 1.00 97.00 99 GLU A N 1
ATOM 792 C CA . GLU A 1 99 ? -9.649 0.049 -7.156 1.00 97.00 99 GLU A CA 1
ATOM 793 C C . GLU A 1 99 ? -9.171 0.964 -8.289 1.00 97.00 99 GLU A C 1
ATOM 795 O O . GLU A 1 99 ? -9.646 0.844 -9.417 1.00 97.00 99 GLU A O 1
ATOM 800 N N . ASN A 1 100 ? -8.236 1.875 -7.998 1.00 95.75 100 ASN A N 1
ATOM 801 C CA . ASN A 1 100 ? -7.753 2.886 -8.945 1.00 95.75 100 ASN A CA 1
ATOM 802 C C . ASN A 1 100 ? -6.359 2.577 -9.509 1.00 95.75 100 ASN A C 1
ATOM 804 O O . ASN A 1 100 ? -5.774 3.415 -10.200 1.00 95.75 100 ASN A O 1
ATOM 808 N N . GLU A 1 101 ? -5.823 1.392 -9.227 1.00 95.38 101 GLU A N 1
ATOM 809 C CA . GLU A 1 101 ? -4.610 0.892 -9.861 1.00 95.38 101 GLU A CA 1
ATOM 810 C C . GLU A 1 101 ? -4.955 0.136 -11.158 1.00 95.38 101 GLU A C 1
ATOM 812 O O . GLU A 1 101 ? -5.925 -0.627 -11.205 1.00 95.38 101 GLU A O 1
ATOM 817 N N . ARG A 1 102 ? -4.201 0.428 -12.228 1.00 83.38 102 ARG A N 1
ATOM 818 C CA . ARG A 1 102 ? -4.511 0.037 -13.614 1.00 83.38 102 ARG A CA 1
ATOM 819 C C . ARG A 1 102 ? -3.856 -1.272 -14.023 1.00 83.38 102 ARG A C 1
ATOM 821 O O . ARG A 1 102 ? -2.689 -1.482 -13.638 1.00 83.38 102 ARG A O 1
#

Solvent-accessible surface area (backbone atoms only — not comparable to full-atom values): 5774 Å² total; per-residue (Å²): 114,64,67,59,43,52,51,50,51,61,54,26,35,70,43,88,74,54,52,73,69,86,49,68,59,46,48,33,19,47,52,16,28,48,29,40,72,72,70,47,71,84,80,72,90,46,70,30,47,57,57,43,48,50,54,52,48,61,73,58,43,94,83,49,59,86,52,66,54,53,33,39,48,50,51,35,50,72,70,51,84,78,74,50,73,57,46,74,72,42,50,50,25,19,50,49,22,30,74,71,47,126